Protein AF-G5JGI6-F1 (afdb_monomer_lite)

pLDDT: mean 83.21, std 7.52, range [54.69, 94.5]

Foldseek 3Di:
DVVVVVDDDFDWDQDPNDTHGDDDPCPCVVVPDDDDPVLVVLLVVLVVPDDPDDDVCNVVVSVVSSVVVVVVVVVVVVVVVVVVVVVVVVVD

Radius of gyration: 25.91 Å; chains: 1; bounding box: 48×52×71 Å

Structure (mmCIF, N/CA/C/O backbone):
data_AF-G5JGI6-F1
#
_entry.id   AF-G5JGI6-F1
#
loop_
_atom_site.group_PDB
_atom_site.id
_atom_site.type_symbol
_atom_site.label_atom_id
_atom_site.label_alt_id
_atom_site.label_comp_id
_atom_site.label_asym_id
_atom_site.label_entity_id
_atom_site.label_seq_id
_atom_site.pdbx_PDB_ins_code
_atom_site.Cartn_x
_atom_site.Cartn_y
_atom_site.Cartn_z
_atom_site.occupancy
_atom_site.B_iso_or_equiv
_atom_site.auth_seq_id
_atom_site.auth_comp_id
_atom_site.auth_asym_id
_atom_site.auth_atom_id
_atom_site.pdbx_PDB_model_num
ATOM 1 N N . LEU A 1 1 ? 16.932 -17.813 -46.927 1.00 76.25 1 LEU A N 1
ATOM 2 C CA . LEU A 1 1 ? 17.696 -17.237 -45.798 1.00 76.25 1 LEU A CA 1
ATOM 3 C C . LEU A 1 1 ? 18.491 -18.332 -45.090 1.00 76.25 1 LEU A C 1
ATOM 5 O O . LEU A 1 1 ? 18.241 -19.506 -45.327 1.00 76.25 1 LEU A O 1
ATOM 9 N N . ILE A 1 2 ? 19.481 -17.978 -44.263 1.00 80.56 2 ILE A N 1
ATOM 10 C CA . ILE A 1 2 ? 20.235 -18.958 -43.450 1.00 80.56 2 ILE A CA 1
ATOM 11 C C . ILE A 1 2 ? 19.305 -19.661 -42.440 1.00 80.56 2 ILE A C 1
ATOM 13 O O . ILE A 1 2 ? 19.532 -20.816 -42.090 1.00 80.56 2 ILE A O 1
ATOM 17 N N . GLU A 1 3 ? 18.201 -19.013 -42.071 1.00 76.94 3 GLU A N 1
ATOM 18 C CA . GLU A 1 3 ? 17.128 -19.586 -41.252 1.00 76.94 3 GLU A CA 1
ATOM 19 C C . GLU A 1 3 ? 16.442 -20.785 -41.933 1.00 76.94 3 GLU A C 1
ATOM 21 O O . GLU A 1 3 ? 16.192 -21.796 -41.281 1.00 76.94 3 GLU A O 1
ATOM 26 N N . ASP A 1 4 ? 16.255 -20.749 -43.260 1.00 82.06 4 ASP A N 1
ATOM 27 C CA . ASP A 1 4 ? 15.657 -21.853 -44.038 1.00 82.06 4 ASP A CA 1
ATOM 28 C C . ASP A 1 4 ? 16.574 -23.085 -44.123 1.00 82.06 4 ASP A C 1
ATOM 30 O O . ASP A 1 4 ? 16.144 -24.171 -44.504 1.00 82.06 4 ASP A O 1
ATOM 34 N N . ARG A 1 5 ? 17.856 -22.922 -43.768 1.00 87.06 5 ARG A N 1
ATOM 35 C CA . ARG A 1 5 ? 18.853 -24.001 -43.692 1.00 87.06 5 ARG A CA 1
ATOM 36 C C . ARG A 1 5 ? 18.935 -24.630 -42.294 1.00 87.06 5 ARG A C 1
ATOM 38 O O . ARG A 1 5 ? 19.823 -25.442 -42.058 1.00 87.06 5 ARG A O 1
ATOM 45 N N . GLY A 1 6 ? 18.034 -24.259 -41.378 1.00 87.56 6 GLY A N 1
ATOM 46 C CA . GLY A 1 6 ? 17.911 -24.859 -40.045 1.00 87.56 6 GLY A CA 1
ATOM 47 C C . GLY A 1 6 ? 18.674 -24.144 -38.925 1.00 87.56 6 GLY A C 1
ATOM 48 O O . GLY A 1 6 ? 18.747 -24.667 -37.815 1.00 87.56 6 GLY A O 1
ATOM 49 N N . TYR A 1 7 ? 19.232 -22.955 -39.173 1.00 86.00 7 TYR A N 1
ATOM 50 C CA . TYR A 1 7 ? 19.905 -22.170 -38.134 1.00 86.00 7 TYR A CA 1
ATOM 51 C C . TYR A 1 7 ? 18.912 -21.267 -37.390 1.00 86.00 7 TYR A C 1
ATOM 53 O O . TYR A 1 7 ? 18.231 -20.448 -38.002 1.00 86.00 7 TYR A O 1
ATOM 61 N N . SER A 1 8 ? 18.857 -21.380 -36.057 1.00 83.56 8 SER A N 1
ATOM 62 C CA . SER A 1 8 ? 18.022 -20.530 -35.197 1.00 83.56 8 SER A CA 1
ATOM 63 C C . SER A 1 8 ? 18.859 -19.499 -34.440 1.00 83.56 8 SER A C 1
ATOM 65 O O . SER A 1 8 ? 19.778 -19.870 -33.705 1.00 83.56 8 SER A O 1
ATOM 67 N N . PHE A 1 9 ? 18.498 -18.222 -34.534 1.00 83.12 9 PHE A N 1
ATOM 68 C CA . PHE A 1 9 ? 19.133 -17.162 -33.753 1.00 83.12 9 PHE A CA 1
ATOM 69 C C . PHE A 1 9 ? 18.415 -16.966 -32.416 1.00 83.12 9 PHE A C 1
ATOM 71 O O . PHE A 1 9 ? 17.195 -16.807 -32.361 1.00 83.12 9 PHE A O 1
ATOM 78 N N . LYS A 1 10 ? 19.181 -16.958 -31.322 1.00 83.50 10 LYS A N 1
ATOM 79 C CA . LYS A 1 10 ? 18.689 -16.599 -29.988 1.00 83.50 10 LYS A CA 1
ATOM 80 C C . LYS A 1 10 ? 19.171 -15.203 -29.625 1.00 83.50 10 LYS A C 1
ATOM 82 O O . LYS A 1 10 ? 20.351 -14.898 -29.764 1.00 83.50 10 LYS A O 1
ATOM 87 N N . ASN A 1 11 ? 18.268 -14.382 -29.099 1.00 85.62 11 ASN A N 1
ATOM 88 C CA . ASN A 1 11 ? 18.632 -13.075 -28.567 1.00 85.62 11 ASN A CA 1
ATOM 89 C C . ASN A 1 11 ? 19.163 -13.234 -27.134 1.00 85.62 11 ASN A C 1
ATOM 91 O O . ASN A 1 11 ? 18.427 -13.640 -26.228 1.00 85.62 11 ASN A O 1
ATOM 95 N N . VAL A 1 12 ? 20.440 -12.911 -26.944 1.00 87.44 12 VAL A N 1
ATOM 96 C CA . VAL A 1 12 ? 21.166 -13.003 -25.671 1.00 87.44 12 VAL A CA 1
ATOM 97 C C . VAL A 1 12 ? 21.701 -11.629 -25.256 1.00 87.44 12 VAL A C 1
ATOM 99 O O . VAL A 1 12 ? 21.899 -10.755 -26.094 1.00 87.44 12 VAL A O 1
ATOM 102 N N . ASP A 1 13 ? 21.895 -11.433 -23.957 1.00 86.31 13 ASP A N 1
ATOM 103 C CA . ASP A 1 13 ? 22.354 -10.201 -23.313 1.00 86.31 13 ASP A CA 1
ATOM 104 C C . ASP A 1 13 ? 23.504 -10.531 -22.353 1.00 86.31 13 ASP A C 1
ATOM 106 O O . ASP A 1 13 ? 23.470 -11.563 -21.672 1.00 86.31 13 ASP A O 1
ATOM 110 N N . ILE A 1 14 ? 24.512 -9.664 -22.282 1.00 86.69 14 ILE A N 1
ATOM 111 C CA . ILE A 1 14 ? 25.706 -9.888 -21.457 1.00 86.69 14 ILE A CA 1
ATOM 112 C C . ILE A 1 14 ? 25.408 -9.395 -20.041 1.00 86.69 14 ILE A C 1
ATOM 114 O O . ILE A 1 14 ? 25.130 -8.215 -19.820 1.00 86.69 14 ILE A O 1
ATOM 118 N N . LYS A 1 15 ? 25.450 -10.299 -19.061 1.00 87.19 15 LYS A N 1
ATOM 119 C CA . LYS A 1 15 ? 25.292 -9.970 -17.639 1.00 87.19 15 LYS A CA 1
ATOM 120 C C . LYS A 1 15 ? 26.348 -10.695 -16.823 1.00 87.19 15 LYS A C 1
ATOM 122 O O . LYS A 1 15 ? 26.403 -11.914 -16.873 1.00 87.19 15 LYS A O 1
ATOM 127 N N . ASN A 1 16 ? 27.112 -9.946 -16.025 1.00 82.81 16 ASN A N 1
ATOM 128 C CA . ASN A 1 16 ? 28.198 -10.475 -15.189 1.00 82.81 16 ASN A CA 1
ATOM 129 C C . ASN A 1 16 ? 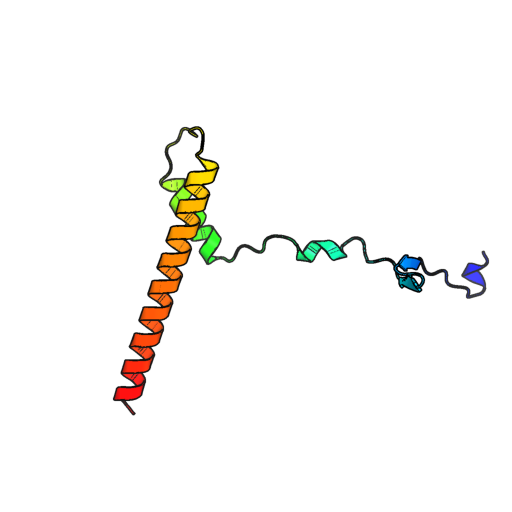29.184 -11.342 -15.992 1.00 82.81 16 ASN A C 1
ATOM 131 O O . ASN A 1 16 ? 29.494 -12.453 -15.583 1.00 82.81 16 ASN A O 1
ATOM 135 N N . ASP A 1 17 ? 29.594 -10.853 -17.163 1.00 85.94 17 ASP A N 1
ATOM 136 C CA . ASP A 1 17 ? 30.505 -11.543 -18.088 1.00 85.94 17 ASP A CA 1
ATOM 137 C C . ASP A 1 17 ? 30.000 -12.899 -18.630 1.00 85.94 17 ASP A C 1
ATOM 139 O O . ASP A 1 17 ? 30.737 -13.618 -19.300 1.00 85.94 17 ASP A O 1
ATOM 143 N N . GLU A 1 18 ? 28.712 -13.214 -18.439 1.00 88.25 18 GLU A N 1
ATOM 144 C CA . GLU A 1 18 ? 28.042 -14.390 -19.001 1.00 88.25 18 GLU A CA 1
ATOM 145 C C . GLU A 1 18 ? 26.947 -13.998 -20.013 1.00 88.25 18 GLU A C 1
ATOM 147 O O . GLU A 1 18 ? 26.226 -13.004 -19.853 1.00 88.25 18 GLU A O 1
ATOM 152 N N . LEU A 1 19 ? 26.789 -14.808 -21.068 1.00 87.00 19 LEU A N 1
ATOM 153 C CA . LEU A 1 19 ? 25.701 -14.664 -22.040 1.00 87.00 19 LEU A CA 1
ATOM 154 C C . LEU A 1 19 ? 24.407 -15.241 -21.462 1.00 87.00 19 LEU A C 1
ATOM 156 O O . LEU A 1 19 ? 24.273 -16.447 -21.266 1.00 87.00 19 LEU A O 1
ATOM 160 N N . THR A 1 20 ? 23.424 -14.374 -21.228 1.00 84.38 20 THR A N 1
ATOM 161 C CA . THR A 1 20 ? 22.123 -14.741 -20.654 1.00 84.38 20 THR A CA 1
ATOM 162 C C . THR A 1 20 ? 20.993 -14.507 -21.649 1.00 84.38 20 THR A C 1
ATOM 164 O O . THR A 1 20 ? 21.010 -13.539 -22.402 1.00 84.38 20 THR A O 1
ATOM 167 N N . GLU A 1 21 ? 19.971 -15.363 -21.667 1.00 86.00 21 GLU A N 1
ATOM 168 C CA . GLU A 1 21 ? 18.808 -15.155 -22.542 1.00 86.00 21 GLU A CA 1
ATOM 169 C C . GLU A 1 21 ? 18.024 -13.883 -22.145 1.00 86.00 21 GLU A C 1
ATOM 171 O O . GLU A 1 21 ? 17.817 -13.585 -20.958 1.00 86.00 21 GLU A O 1
ATOM 176 N N . ILE A 1 22 ? 17.561 -13.117 -23.143 1.00 85.12 22 ILE A N 1
ATOM 177 C CA . ILE A 1 22 ? 16.777 -11.899 -22.903 1.00 85.12 22 ILE A CA 1
ATOM 178 C C . ILE A 1 22 ? 15.440 -12.257 -22.247 1.00 85.12 22 ILE A C 1
ATOM 180 O O . ILE A 1 22 ? 14.677 -13.098 -22.721 1.00 85.12 22 ILE A O 1
ATOM 184 N N . LYS A 1 23 ? 15.110 -11.564 -21.151 1.00 82.50 23 LYS A N 1
ATOM 185 C CA . LYS A 1 23 ? 13.818 -11.733 -20.473 1.00 82.50 23 LYS A CA 1
ATOM 186 C C . LYS A 1 23 ? 12.676 -11.320 -21.401 1.00 82.50 23 LYS A C 1
ATOM 188 O O . LYS A 1 23 ? 12.730 -10.259 -22.015 1.00 82.50 23 LYS A O 1
ATOM 193 N N . ALA A 1 24 ? 11.588 -12.087 -21.391 1.00 83.50 24 ALA A N 1
ATOM 194 C CA . ALA A 1 24 ? 10.364 -11.717 -22.096 1.00 83.50 24 ALA A CA 1
ATOM 195 C C . ALA A 1 24 ? 9.889 -10.303 -21.706 1.00 83.50 24 ALA A C 1
ATOM 197 O O . ALA A 1 24 ? 9.927 -9.930 -20.529 1.00 83.50 24 ALA A O 1
ATOM 198 N N . HIS A 1 25 ? 9.356 -9.545 -22.670 1.00 80.44 25 HIS A N 1
ATOM 199 C CA . HIS A 1 25 ? 8.822 -8.188 -22.461 1.00 80.44 25 HIS A CA 1
ATOM 200 C C . HIS A 1 25 ? 7.827 -8.117 -21.282 1.00 80.44 25 HIS A C 1
ATOM 202 O O . HIS A 1 25 ? 7.836 -7.192 -20.468 1.00 80.44 25 HIS A O 1
ATOM 208 N N . ASN A 1 26 ? 7.030 -9.174 -21.104 1.00 83.94 26 ASN A N 1
ATOM 209 C CA . ASN A 1 26 ? 6.023 -9.284 -20.050 1.00 83.94 26 ASN A CA 1
ATOM 210 C C . ASN A 1 26 ? 6.567 -9.758 -18.688 1.00 83.94 26 ASN A C 1
ATOM 212 O O . ASN A 1 26 ? 5.795 -9.919 -17.741 1.00 83.94 26 ASN A O 1
ATOM 216 N N . ALA A 1 27 ? 7.880 -9.937 -18.520 1.00 82.25 27 ALA A N 1
ATOM 217 C CA . ALA A 1 27 ? 8.468 -10.410 -17.262 1.00 82.25 27 ALA A CA 1
ATOM 218 C C . ALA A 1 27 ? 8.152 -9.494 -16.061 1.00 82.25 27 ALA A C 1
ATOM 220 O O . ALA A 1 27 ? 8.145 -9.935 -14.910 1.00 82.25 27 ALA A O 1
ATOM 221 N N . ARG A 1 28 ? 7.844 -8.213 -16.309 1.00 80.94 28 ARG A N 1
ATOM 222 C CA . ARG A 1 28 ? 7.474 -7.239 -15.268 1.00 80.94 28 ARG A CA 1
ATOM 223 C C . ARG A 1 28 ? 5.986 -7.244 -14.895 1.00 80.94 28 ARG A C 1
ATOM 225 O O . ARG A 1 28 ? 5.638 -6.604 -13.905 1.00 80.94 28 ARG A O 1
ATOM 232 N N . GLN A 1 29 ? 5.126 -7.997 -15.588 1.00 81.12 29 GLN A N 1
ATOM 233 C CA . GLN A 1 29 ? 3.675 -8.040 -15.323 1.00 81.12 29 GLN A CA 1
ATOM 234 C C . GLN A 1 29 ? 3.340 -8.494 -13.890 1.00 81.12 29 GLN A C 1
ATOM 236 O O . GLN A 1 29 ? 2.367 -8.042 -13.286 1.00 81.12 29 GLN A O 1
ATOM 241 N N . ARG A 1 30 ? 4.203 -9.318 -13.279 1.00 76.69 30 ARG A N 1
ATOM 242 C CA . ARG A 1 30 ? 4.056 -9.775 -11.884 1.00 76.69 30 ARG A CA 1
ATOM 243 C C . ARG A 1 30 ? 4.241 -8.667 -10.836 1.00 76.69 30 ARG A C 1
ATOM 245 O O . ARG A 1 30 ? 3.913 -8.888 -9.676 1.00 76.69 30 ARG A O 1
ATOM 252 N N . ARG A 1 31 ? 4.745 -7.486 -11.217 1.00 78.69 31 ARG A N 1
ATOM 253 C CA . ARG A 1 31 ? 4.902 -6.320 -10.323 1.00 78.69 31 ARG A CA 1
ATOM 254 C C . ARG A 1 31 ? 3.630 -5.486 -10.189 1.00 78.69 31 ARG A C 1
ATOM 256 O O . ARG A 1 31 ? 3.619 -4.510 -9.440 1.00 78.69 31 ARG A O 1
ATOM 263 N N . THR A 1 32 ? 2.570 -5.839 -10.912 1.00 81.56 32 THR A N 1
ATOM 264 C CA . THR 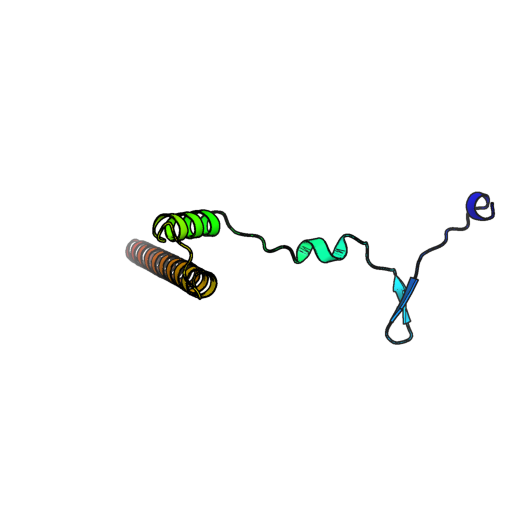A 1 32 ? 1.269 -5.194 -10.748 1.00 81.56 32 THR A CA 1
ATOM 265 C C . THR A 1 32 ? 0.741 -5.441 -9.338 1.00 81.56 32 THR A C 1
ATOM 267 O O . THR A 1 32 ? 0.863 -6.527 -8.764 1.00 81.56 32 THR A O 1
ATOM 270 N N . ARG A 1 33 ? 0.184 -4.391 -8.734 1.00 75.88 33 ARG A N 1
ATOM 271 C CA . ARG A 1 33 ? -0.364 -4.470 -7.384 1.00 75.88 33 ARG A CA 1
ATOM 272 C C . ARG A 1 33 ? -1.663 -5.271 -7.449 1.00 75.88 33 ARG A C 1
ATOM 274 O O . ARG A 1 33 ? -2.688 -4.735 -7.852 1.00 75.88 33 ARG A O 1
ATOM 281 N N . LYS A 1 34 ? -1.617 -6.547 -7.066 1.00 75.88 34 LYS A N 1
ATOM 282 C CA . LYS A 1 34 ? -2.823 -7.369 -6.919 1.00 75.88 34 LYS A CA 1
ATOM 283 C C . LYS A 1 34 ? -3.574 -6.908 -5.674 1.00 75.88 34 LYS A C 1
ATOM 285 O O . LYS A 1 34 ? -3.152 -7.170 -4.549 1.00 75.88 34 LYS A O 1
ATOM 290 N N . ASP A 1 35 ? -4.633 -6.140 -5.882 1.00 68.38 35 ASP A N 1
ATOM 291 C CA . ASP A 1 35 ? -5.562 -5.788 -4.819 1.00 68.38 35 ASP A CA 1
ATOM 292 C C . ASP A 1 35 ? -6.494 -6.977 -4.557 1.00 68.38 35 ASP A C 1
ATOM 294 O O . ASP A 1 35 ? -7.099 -7.524 -5.473 1.00 68.38 35 ASP A O 1
ATOM 298 N N . ASP A 1 36 ? -6.590 -7.385 -3.296 1.00 70.81 36 ASP A N 1
ATOM 299 C CA . ASP A 1 36 ? -7.500 -8.438 -2.841 1.00 70.81 36 ASP A CA 1
ATOM 300 C C . ASP A 1 36 ? -8.939 -7.882 -2.725 1.00 70.81 36 ASP A C 1
ATOM 302 O O . ASP A 1 36 ? -9.124 -6.679 -2.503 1.00 70.81 36 ASP A O 1
ATOM 306 N N . HIS A 1 37 ? -9.969 -8.720 -2.869 1.00 66.31 37 HIS A N 1
ATOM 307 C CA . HIS A 1 37 ? -11.385 -8.321 -2.899 1.00 66.31 37 HIS A CA 1
ATOM 308 C C . HIS A 1 37 ? -11.783 -7.503 -1.655 1.00 66.31 37 HIS A C 1
ATOM 310 O O . HIS A 1 37 ? -12.411 -6.445 -1.760 1.00 66.31 37 HIS A O 1
ATOM 316 N N . LEU A 1 38 ? -11.294 -7.914 -0.480 1.00 63.28 38 LEU A N 1
ATOM 317 C CA . LEU A 1 38 ? -11.476 -7.194 0.783 1.00 63.28 38 LEU A CA 1
ATOM 318 C C . LEU A 1 38 ? -10.880 -5.777 0.731 1.00 63.28 38 LEU A C 1
ATOM 320 O O . LEU A 1 38 ? -11.435 -4.817 1.264 1.00 63.28 38 LEU A O 1
ATOM 324 N N . THR A 1 39 ? -9.761 -5.605 0.027 1.00 70.06 39 THR A N 1
ATOM 325 C CA . THR A 1 39 ? -9.083 -4.309 -0.062 1.00 70.06 39 THR A CA 1
ATOM 326 C C . THR A 1 39 ? -9.850 -3.298 -0.904 1.00 70.06 39 THR A C 1
ATOM 328 O O . THR A 1 39 ? -9.772 -2.105 -0.609 1.00 70.06 39 THR A O 1
ATOM 331 N N . ASN A 1 40 ? -10.621 -3.750 -1.894 1.00 75.88 40 ASN A N 1
ATOM 332 C CA . ASN A 1 40 ? -11.466 -2.877 -2.707 1.00 75.88 40 ASN A CA 1
ATOM 333 C C . ASN A 1 40 ? -12.707 -2.421 -1.930 1.00 75.88 40 ASN A C 1
ATOM 335 O O . ASN A 1 40 ? -13.024 -1.231 -1.941 1.00 75.88 40 ASN A O 1
ATOM 339 N N . GLN A 1 41 ? -13.332 -3.316 -1.158 1.00 76.88 41 GLN A N 1
ATOM 340 C CA . GLN A 1 41 ? -14.444 -2.956 -0.268 1.00 76.88 41 GLN A CA 1
ATOM 341 C C . GLN A 1 41 ? -14.020 -1.922 0.785 1.00 76.88 41 GLN A C 1
ATOM 343 O O . GLN A 1 41 ? -14.677 -0.892 0.960 1.00 76.88 41 GLN A O 1
ATOM 348 N N . VAL A 1 42 ? -12.870 -2.143 1.429 1.00 76.88 42 VAL A N 1
ATOM 349 C CA . VAL A 1 42 ? -12.292 -1.208 2.405 1.00 76.88 42 VAL A CA 1
ATOM 350 C C . VAL A 1 42 ? -12.009 0.155 1.767 1.00 76.88 42 VAL A C 1
ATOM 352 O O . VAL A 1 42 ? -12.366 1.181 2.344 1.00 76.88 42 VAL A O 1
ATOM 355 N N . LYS A 1 43 ? -11.416 0.196 0.566 1.00 77.81 43 LYS A N 1
ATOM 356 C CA . LYS A 1 43 ? -11.151 1.454 -0.159 1.00 77.81 43 LYS A CA 1
ATOM 357 C C . LYS A 1 43 ? -12.431 2.220 -0.479 1.00 77.81 43 LYS A C 1
ATOM 359 O O . LYS A 1 43 ? -12.474 3.427 -0.245 1.00 77.81 43 LYS A O 1
ATOM 364 N N . ASN A 1 44 ? -13.464 1.538 -0.971 1.00 79.88 44 ASN A N 1
ATOM 365 C CA . ASN A 1 44 ? -14.746 2.163 -1.300 1.00 79.88 44 ASN A CA 1
ATOM 366 C C . ASN A 1 44 ? -15.418 2.741 -0.050 1.00 79.88 44 ASN A C 1
ATOM 368 O O . ASN A 1 44 ? -15.913 3.864 -0.089 1.00 79.88 44 ASN A O 1
ATOM 372 N N . LYS A 1 45 ? -15.333 2.033 1.083 1.00 80.94 45 LYS A N 1
ATOM 373 C CA . LYS A 1 45 ? -15.851 2.491 2.379 1.00 80.94 45 LYS A CA 1
ATOM 374 C C . LYS A 1 45 ? -15.110 3.706 2.943 1.00 80.94 45 LYS A C 1
ATOM 376 O O . LYS A 1 45 ? -15.724 4.521 3.620 1.00 80.94 45 LYS A O 1
ATOM 381 N N . VAL A 1 46 ? -13.802 3.830 2.710 1.00 79.88 46 VAL A N 1
ATOM 382 C CA . VAL A 1 46 ? -13.055 5.049 3.076 1.00 79.88 46 VAL A CA 1
ATOM 383 C C . VAL A 1 46 ? -13.427 6.196 2.139 1.00 79.88 46 VAL A C 1
ATOM 385 O O . VAL A 1 46 ? -13.680 7.308 2.591 1.00 79.88 46 VAL A O 1
ATOM 388 N N . ARG A 1 47 ? -13.509 5.929 0.832 1.00 79.00 47 ARG A N 1
ATOM 389 C CA . ARG A 1 47 ? -13.794 6.951 -0.183 1.00 79.00 47 ARG A CA 1
ATOM 390 C C . ARG A 1 47 ? -15.197 7.543 -0.036 1.00 79.00 47 ARG A C 1
ATOM 392 O O . ARG A 1 47 ? -15.359 8.744 -0.213 1.00 79.00 47 ARG A O 1
ATOM 399 N N . SER A 1 48 ? -16.189 6.736 0.334 1.00 73.19 48 SER A N 1
ATOM 400 C CA . SER A 1 48 ? -17.553 7.219 0.587 1.00 73.19 48 SER A CA 1
ATOM 401 C C . SER A 1 48 ? -17.663 8.103 1.831 1.00 73.19 48 SER A C 1
ATOM 403 O O . SER A 1 48 ? -18.539 8.955 1.901 1.00 73.19 48 SER A O 1
ATOM 405 N N . LYS A 1 49 ? -16.761 7.939 2.806 1.00 70.94 49 LYS A N 1
ATOM 406 C CA . LYS A 1 49 ? -16.701 8.774 4.017 1.00 70.94 49 LYS A CA 1
ATOM 407 C C . LYS A 1 49 ? -15.945 10.080 3.810 1.00 70.94 49 LYS A C 1
ATOM 409 O O . LYS A 1 49 ? -16.040 10.991 4.634 1.00 70.94 49 LYS A O 1
ATOM 414 N N . THR A 1 50 ? -15.142 10.172 2.754 1.00 72.38 50 THR A N 1
ATOM 415 C CA . THR A 1 50 ? -14.362 11.375 2.483 1.00 72.38 50 THR A CA 1
ATOM 416 C C . THR A 1 50 ? -15.212 12.461 1.835 1.00 72.38 50 THR A C 1
ATOM 418 O O . THR A 1 50 ? -16.038 12.192 0.972 1.00 72.38 50 THR A O 1
ATOM 421 N N . LYS A 1 51 ? -14.994 13.708 2.265 1.00 69.94 51 LYS A N 1
ATOM 422 C CA . LYS A 1 51 ? -15.723 14.891 1.785 1.00 69.94 51 LYS A CA 1
ATOM 423 C C . LYS A 1 51 ? -15.585 15.051 0.262 1.00 69.94 51 LYS A C 1
ATOM 425 O O . LYS A 1 51 ? -14.511 14.802 -0.278 1.00 69.94 51 LYS A O 1
ATOM 430 N N . ASN A 1 52 ? -16.618 15.602 -0.383 1.00 75.44 52 ASN A N 1
ATOM 431 C CA . ASN A 1 52 ? -16.679 15.865 -1.834 1.00 75.44 52 ASN A CA 1
ATOM 432 C C . ASN A 1 52 ? -15.490 16.681 -2.381 1.00 75.44 52 ASN A C 1
ATOM 434 O O . ASN A 1 52 ? -15.162 16.587 -3.559 1.00 75.44 52 ASN A O 1
ATOM 438 N N . LYS A 1 53 ? -14.823 17.477 -1.531 1.00 79.00 53 LYS A N 1
ATOM 439 C CA . LYS A 1 53 ? -13.656 18.285 -1.904 1.00 79.00 53 LYS A CA 1
ATOM 440 C C . LYS A 1 53 ? -12.355 17.642 -1.432 1.00 79.00 53 LYS A C 1
ATOM 442 O O . LYS A 1 53 ? -12.128 17.464 -0.232 1.00 79.00 53 LYS A O 1
ATOM 447 N N . VAL A 1 54 ? -11.459 17.390 -2.383 1.00 82.75 54 VAL A N 1
ATOM 448 C CA . VAL A 1 54 ? -10.100 16.910 -2.118 1.00 82.75 54 VAL A CA 1
ATOM 449 C C . VAL A 1 54 ? -9.296 18.030 -1.457 1.00 82.75 54 VAL A C 1
ATOM 451 O O . VAL A 1 54 ? -9.070 19.088 -2.038 1.00 82.75 54 VAL A O 1
ATOM 454 N N . LYS A 1 55 ? -8.883 17.811 -0.208 1.00 83.06 55 LYS A N 1
ATOM 455 C CA . LYS A 1 55 ? -7.999 18.723 0.532 1.00 83.06 55 LYS A CA 1
ATOM 456 C C . LYS A 1 55 ? -6.528 18.374 0.263 1.00 83.06 55 LYS A C 1
ATOM 458 O O . LYS A 1 55 ? -6.228 17.204 -0.001 1.00 83.06 55 LYS A O 1
ATOM 463 N N . PRO A 1 56 ? -5.591 19.329 0.386 1.00 89.38 56 PRO A N 1
ATOM 464 C CA . PRO A 1 56 ? -4.169 18.999 0.373 1.00 89.38 56 PRO A CA 1
ATOM 465 C C . PRO A 1 56 ? -3.870 17.925 1.431 1.00 89.38 56 PRO A C 1
ATOM 467 O O . PRO A 1 56 ? -4.438 17.914 2.526 1.00 89.38 56 PRO A O 1
ATOM 470 N N . GLY A 1 57 ? -3.045 16.944 1.064 1.00 86.75 57 GLY A N 1
ATOM 471 C CA . GLY A 1 57 ? -2.761 15.778 1.907 1.00 86.75 57 GLY A CA 1
ATOM 472 C C . GLY A 1 57 ? -3.841 14.685 1.919 1.00 86.75 57 GLY A C 1
ATOM 473 O O . GLY A 1 57 ? -3.649 13.667 2.587 1.00 86.75 57 GLY A O 1
ATOM 474 N N . TYR A 1 58 ? -4.936 14.825 1.159 1.00 86.81 58 TYR A N 1
ATOM 475 C CA . TYR A 1 58 ? -6.005 13.819 1.054 1.00 86.81 58 TYR A CA 1
ATOM 476 C C . TYR A 1 58 ? -5.472 12.414 0.753 1.00 86.81 58 TYR A C 1
ATOM 478 O O . TYR A 1 58 ? -5.783 11.474 1.476 1.00 86.81 58 TYR A O 1
ATOM 486 N N . LYS A 1 59 ? -4.603 12.268 -0.257 1.00 86.12 59 LYS A N 1
ATOM 487 C CA . LYS A 1 59 ? -4.058 10.960 -0.664 1.00 86.12 59 LYS A CA 1
ATOM 488 C C . LYS A 1 59 ? -3.305 10.264 0.476 1.00 86.12 59 LYS A C 1
ATOM 490 O O . LYS A 1 59 ? -3.402 9.047 0.629 1.00 86.12 59 LYS A O 1
ATOM 495 N N . LYS A 1 60 ? -2.584 11.036 1.298 1.00 89.38 60 LYS A N 1
ATOM 496 C CA . LYS A 1 60 ? -1.851 10.524 2.464 1.00 89.38 60 LYS A CA 1
ATOM 497 C C . LYS A 1 60 ? -2.820 10.055 3.552 1.00 89.38 60 LYS A C 1
ATOM 499 O O . LYS A 1 60 ? -2.666 8.939 4.040 1.00 89.38 60 LYS A O 1
ATOM 504 N N . LYS A 1 61 ? -3.841 10.858 3.868 1.00 86.88 61 LYS A N 1
ATOM 505 C CA . LYS A 1 61 ? -4.880 10.510 4.856 1.00 86.88 61 LYS A CA 1
ATOM 506 C C . LYS A 1 61 ? -5.701 9.294 4.421 1.00 86.88 61 LYS A C 1
ATOM 508 O O . LYS A 1 61 ? -5.867 8.366 5.202 1.00 86.88 61 LYS A O 1
ATOM 513 N N . PHE A 1 62 ? -6.108 9.248 3.153 1.00 87.38 62 PHE A N 1
ATOM 514 C CA . PHE A 1 62 ? -6.822 8.115 2.566 1.00 87.38 62 PHE A CA 1
ATOM 515 C C . PHE A 1 62 ? -6.025 6.815 2.702 1.00 87.38 62 PHE A C 1
ATOM 517 O O . PHE A 1 62 ? -6.545 5.809 3.179 1.00 87.38 62 PHE A O 1
ATOM 524 N N . LYS A 1 63 ? -4.733 6.838 2.342 1.00 87.94 63 LYS A N 1
ATOM 525 C CA . LYS A 1 63 ? -3.852 5.672 2.491 1.00 87.94 63 LYS A CA 1
ATOM 526 C C . LYS A 1 63 ? -3.770 5.212 3.951 1.00 87.94 63 LYS A C 1
ATOM 528 O O . LYS A 1 63 ? -3.934 4.027 4.216 1.00 87.94 63 LYS A O 1
ATOM 533 N N . GLN A 1 64 ? -3.561 6.141 4.885 1.00 89.38 64 GLN A N 1
ATOM 534 C CA . GLN A 1 64 ? -3.495 5.835 6.319 1.00 89.38 64 GLN A CA 1
ATOM 535 C C . GLN A 1 64 ? -4.794 5.209 6.842 1.00 89.38 64 GLN A C 1
ATOM 537 O O . GLN A 1 64 ? -4.745 4.257 7.619 1.00 89.38 64 GLN A O 1
ATOM 542 N N . GLU A 1 65 ? -5.950 5.712 6.413 1.00 87.31 65 GLU A N 1
ATOM 543 C CA . GLU A 1 65 ? -7.251 5.195 6.838 1.00 87.31 65 GLU A CA 1
ATOM 544 C C . GLU A 1 65 ? -7.524 3.795 6.275 1.00 87.31 65 GLU A C 1
ATOM 546 O O . GLU A 1 65 ? -7.924 2.895 7.018 1.00 87.31 65 GLU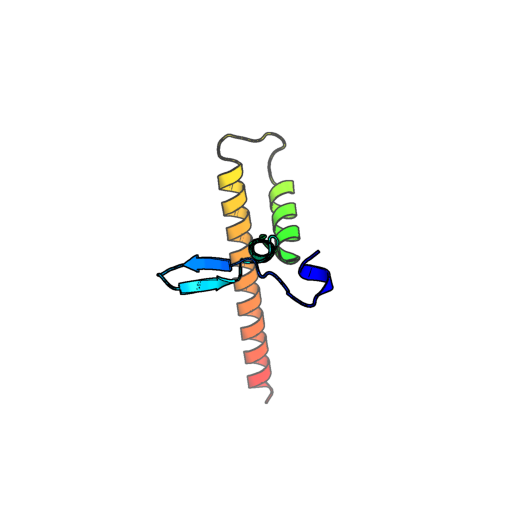 A O 1
ATOM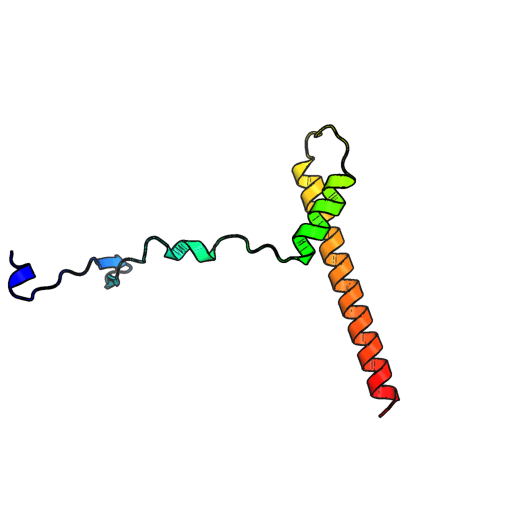 551 N N . VAL A 1 66 ? -7.213 3.573 4.993 1.00 87.25 66 VAL A N 1
ATOM 552 C CA . VAL A 1 66 ? -7.279 2.244 4.367 1.00 87.25 66 VAL A CA 1
ATOM 553 C C . VAL A 1 66 ? -6.364 1.255 5.096 1.00 87.25 66 VAL A C 1
ATOM 555 O O . VAL A 1 66 ? -6.794 0.148 5.423 1.00 87.25 66 VAL A O 1
ATOM 558 N N . ASP A 1 67 ? -5.123 1.643 5.402 1.00 88.75 67 ASP A N 1
ATOM 559 C CA . ASP A 1 67 ? -4.166 0.783 6.107 1.00 88.75 67 ASP A CA 1
ATOM 560 C C . ASP A 1 67 ? -4.618 0.487 7.552 1.00 88.75 67 ASP A C 1
ATOM 562 O O . ASP A 1 67 ? -4.485 -0.646 8.032 1.00 88.75 67 ASP A O 1
ATOM 566 N N . ARG A 1 68 ? -5.225 1.469 8.235 1.00 89.56 68 ARG A N 1
ATOM 567 C CA . ARG A 1 68 ? -5.811 1.298 9.573 1.00 89.56 68 ARG A CA 1
ATOM 568 C C . ARG A 1 68 ? -6.968 0.300 9.558 1.00 89.56 68 ARG A C 1
ATOM 570 O O . ARG A 1 68 ? -6.978 -0.597 10.403 1.00 89.56 68 ARG A O 1
ATOM 577 N N . MET A 1 69 ? -7.905 0.418 8.613 1.00 87.69 69 MET A N 1
ATOM 578 C CA . MET A 1 69 ? -9.036 -0.515 8.502 1.00 87.69 69 MET A CA 1
ATOM 579 C C . MET A 1 69 ? -8.563 -1.937 8.185 1.00 87.69 69 MET A C 1
ATOM 581 O O . MET A 1 69 ? -8.957 -2.872 8.879 1.00 87.69 69 MET A O 1
ATOM 585 N N . LYS A 1 70 ? -7.611 -2.103 7.254 1.00 86.38 70 LYS A N 1
ATOM 586 C CA . LYS A 1 70 ? -6.997 -3.415 6.971 1.00 86.38 70 LYS A CA 1
ATOM 587 C C . LYS A 1 70 ? -6.384 -4.051 8.219 1.00 86.38 70 LYS A C 1
ATOM 589 O O . LYS A 1 70 ? -6.549 -5.245 8.464 1.00 86.38 70 LYS A O 1
ATOM 594 N N . ARG A 1 71 ? -5.661 -3.268 9.028 1.00 88.50 71 ARG A N 1
ATOM 595 C CA . ARG A 1 71 ? -5.055 -3.758 10.277 1.00 88.50 71 ARG A CA 1
ATOM 596 C C . ARG A 1 71 ? -6.120 -4.170 11.298 1.00 88.50 71 ARG A C 1
ATOM 598 O O . ARG A 1 71 ? -5.937 -5.174 11.985 1.00 88.50 71 ARG A O 1
ATOM 605 N N . GLN A 1 72 ? -7.216 -3.419 11.398 1.00 88.75 72 GLN A N 1
ATOM 606 C CA . GLN A 1 72 ? -8.331 -3.746 12.289 1.00 88.75 72 GLN A CA 1
ATOM 607 C C . GLN A 1 72 ? -9.026 -5.044 11.875 1.00 88.75 72 GLN A C 1
ATOM 609 O O . GLN A 1 72 ? -9.190 -5.918 12.723 1.00 88.75 72 GLN A O 1
ATOM 614 N N . GLU A 1 73 ? -9.358 -5.210 10.595 1.00 86.81 73 GLU A N 1
ATOM 615 C CA . GLU A 1 73 ? -9.989 -6.430 10.073 1.00 86.81 73 GLU A CA 1
ATOM 616 C C . GLU A 1 73 ? -9.116 -7.664 10.314 1.00 86.81 73 GLU A C 1
ATOM 618 O O . GLU A 1 73 ? -9.584 -8.646 10.887 1.00 86.81 73 GLU A O 1
ATOM 623 N N . ARG A 1 74 ? -7.811 -7.580 10.012 1.00 86.81 74 ARG A N 1
ATOM 624 C CA . ARG A 1 74 ? -6.851 -8.660 10.305 1.00 86.81 74 ARG A CA 1
ATOM 625 C C . ARG A 1 74 ? -6.820 -9.026 11.789 1.00 86.81 74 ARG A C 1
ATOM 627 O O . ARG A 1 74 ? -6.807 -10.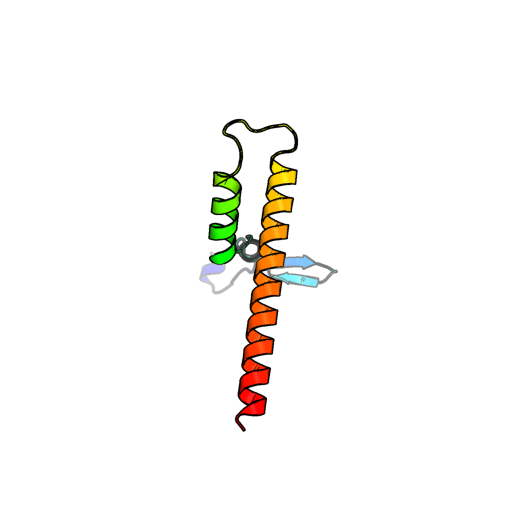205 12.141 1.00 86.81 74 ARG A O 1
ATOM 634 N N . LYS A 1 75 ? -6.828 -8.021 12.674 1.00 91.38 75 LYS A N 1
ATOM 635 C CA . LYS A 1 75 ? -6.836 -8.237 14.128 1.00 91.38 75 LYS A CA 1
ATOM 636 C C . LYS A 1 75 ? -8.131 -8.908 14.589 1.00 91.38 75 LYS A C 1
ATOM 638 O O . LYS A 1 75 ? -8.068 -9.796 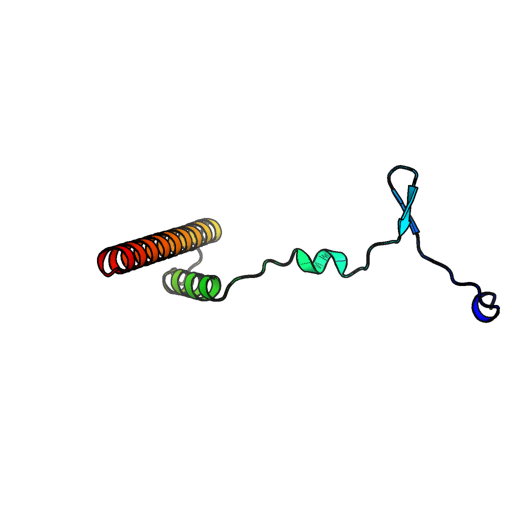15.436 1.00 91.38 75 LYS A O 1
ATOM 643 N N . GLN A 1 76 ? -9.287 -8.502 14.062 1.00 90.69 76 GLN A N 1
ATOM 644 C CA . GLN A 1 76 ? -10.572 -9.114 14.416 1.00 90.69 76 GLN A CA 1
ATOM 645 C C . GLN A 1 76 ? -10.671 -10.553 13.916 1.00 90.69 76 GLN A C 1
ATOM 647 O O . GLN A 1 76 ? -11.033 -11.432 14.695 1.00 90.69 76 GLN A O 1
ATOM 652 N N . PHE A 1 77 ? -10.253 -10.807 12.675 1.00 89.12 77 PHE A N 1
ATOM 653 C CA . PHE A 1 77 ? -10.200 -12.154 12.115 1.00 89.12 77 PHE A CA 1
ATOM 654 C C . PHE A 1 77 ? -9.326 -13.079 12.970 1.00 89.12 77 PHE A C 1
ATOM 656 O O . PHE A 1 77 ? -9.789 -14.120 13.426 1.00 89.12 77 PHE A O 1
ATOM 663 N N . SER A 1 78 ? -8.099 -12.656 13.295 1.00 90.81 78 SER A N 1
ATOM 664 C CA . SER A 1 78 ? -7.197 -13.421 14.168 1.00 90.81 78 SER A CA 1
ATOM 665 C C . SER A 1 78 ? -7.815 -13.706 15.545 1.00 90.81 78 SER A C 1
ATOM 667 O O . SER A 1 78 ? -7.778 -14.839 16.027 1.00 90.81 78 SER A O 1
ATOM 669 N N . LYS A 1 79 ? -8.459 -12.709 16.171 1.00 94.50 79 LYS A N 1
ATOM 670 C CA . LYS A 1 79 ? -9.171 -12.901 17.446 1.00 94.50 79 LYS A CA 1
ATOM 671 C C . LYS A 1 79 ? -10.307 -13.916 17.328 1.00 94.50 79 LYS A C 1
ATOM 673 O O . LYS A 1 79 ? -10.477 -14.729 18.235 1.00 94.50 79 LYS A O 1
ATOM 678 N N . GLN A 1 80 ? -11.091 -13.859 16.254 1.00 92.38 80 GLN A N 1
ATOM 679 C CA . GLN A 1 80 ? -12.200 -14.779 16.021 1.00 92.38 80 GLN A CA 1
ATOM 680 C C . GLN A 1 80 ? -11.692 -16.210 15.833 1.00 92.38 80 GLN A C 1
ATOM 682 O O . GLN A 1 80 ? -12.180 -17.103 16.519 1.00 92.38 80 GLN A O 1
ATOM 687 N N . GLN A 1 81 ? -10.662 -16.410 15.009 1.00 93.19 81 GLN A N 1
ATOM 688 C CA . GLN A 1 81 ? -10.023 -17.715 14.808 1.00 93.19 81 GLN A CA 1
ATOM 689 C C . GLN A 1 81 ? -9.507 -18.302 16.129 1.00 93.19 81 GLN A C 1
ATOM 691 O O . GLN A 1 81 ? -9.844 -19.428 16.489 1.00 93.19 81 GLN A O 1
ATOM 696 N N . ASN A 1 82 ? -8.794 -17.502 16.927 1.00 94.50 82 ASN A N 1
ATOM 697 C CA . ASN A 1 82 ? -8.301 -17.935 18.237 1.00 94.50 82 ASN A CA 1
ATOM 698 C C . ASN A 1 82 ? -9.438 -18.308 19.202 1.00 94.50 82 ASN A C 1
ATOM 700 O O . ASN A 1 82 ? -9.322 -19.275 19.953 1.00 94.50 82 ASN A O 1
ATOM 704 N N . ARG A 1 83 ? -10.550 -17.560 19.191 1.00 93.44 83 ARG A N 1
ATOM 705 C CA . ARG A 1 83 ? -11.740 -17.889 19.992 1.00 93.44 83 ARG A CA 1
ATOM 706 C C . ARG A 1 83 ? -12.370 -19.209 19.551 1.00 93.44 83 ARG A C 1
ATOM 708 O O . ARG A 1 83 ? -12.729 -19.997 20.419 1.00 93.44 83 ARG A O 1
ATOM 715 N N . GLN A 1 84 ? -12.488 -19.454 18.245 1.00 94.06 84 GLN A N 1
ATOM 716 C CA . GLN A 1 84 ? -13.037 -20.712 17.732 1.00 94.06 84 GLN A CA 1
ATOM 717 C C . GLN A 1 84 ? -12.141 -21.899 18.089 1.00 94.06 84 GLN A C 1
ATOM 719 O O . GLN A 1 84 ? -12.638 -22.878 18.637 1.00 94.06 84 GLN A O 1
ATOM 724 N N . LYS A 1 85 ? -10.820 -21.765 17.917 1.00 94.12 85 LYS A N 1
ATOM 725 C CA . LYS A 1 85 ? -9.848 -22.791 18.318 1.00 94.12 85 LYS A CA 1
ATOM 726 C C . LYS A 1 85 ? -9.951 -23.128 19.809 1.00 94.12 85 LYS A C 1
ATOM 728 O O . LYS A 1 85 ? -10.009 -24.290 20.182 1.00 94.12 85 LYS A O 1
ATOM 733 N N . ARG A 1 86 ? -10.067 -22.115 20.677 1.00 93.00 86 ARG A N 1
ATOM 734 C CA . ARG A 1 86 ? -10.285 -22.327 22.122 1.00 93.00 86 ARG A CA 1
ATOM 735 C C . ARG A 1 86 ? -11.594 -23.055 22.428 1.00 93.00 86 ARG A C 1
ATOM 737 O O . ARG A 1 86 ? -11.626 -23.841 23.363 1.00 93.00 86 ARG A O 1
ATOM 744 N N . LYS A 1 87 ? -12.672 -22.772 21.690 1.00 93.44 87 LYS A N 1
ATOM 745 C CA . LYS A 1 87 ? -13.952 -23.478 21.855 1.00 93.44 87 LYS A CA 1
ATOM 746 C C . LYS A 1 87 ? -13.850 -24.935 21.412 1.00 93.44 87 LYS A C 1
ATOM 748 O O . LYS A 1 87 ? -14.397 -25.787 22.094 1.00 93.44 87 LYS A O 1
ATOM 753 N N . GLN A 1 88 ? -13.161 -25.208 20.306 1.00 91.62 88 GLN A N 1
ATOM 754 C CA . GLN A 1 88 ? -12.923 -26.568 19.811 1.00 91.62 88 GLN A CA 1
ATOM 755 C C . GLN A 1 88 ? -12.094 -27.381 20.813 1.00 91.62 88 GLN A C 1
ATOM 757 O O . GLN A 1 88 ? -12.530 -28.448 21.220 1.00 91.62 88 GLN A O 1
ATOM 762 N N . ASN A 1 89 ? -10.993 -26.818 21.317 1.00 89.06 89 ASN A N 1
ATOM 763 C CA . ASN A 1 89 ? -10.129 -27.461 22.316 1.00 89.06 89 ASN A CA 1
ATOM 764 C C . ASN A 1 89 ? -10.789 -27.695 23.689 1.00 89.06 89 ASN A C 1
ATOM 766 O O . ASN A 1 89 ? -10.197 -28.356 24.524 1.00 89.06 89 ASN A O 1
ATOM 770 N N . LYS A 1 90 ? -11.939 -27.070 23.973 1.00 81.62 90 LYS A N 1
ATOM 771 C CA . LYS A 1 90 ? -12.720 -27.312 25.200 1.00 81.62 90 LYS A CA 1
ATOM 772 C C . LYS A 1 90 ? -13.812 -28.369 25.012 1.00 81.62 90 LYS A C 1
ATOM 774 O O . LYS A 1 90 ? -14.466 -28.724 25.985 1.00 81.62 90 LYS A O 1
ATOM 779 N N . LYS A 1 91 ? -14.107 -28.739 23.763 1.00 70.81 91 LYS A N 1
ATOM 780 C CA . LYS A 1 91 ? -15.170 -29.684 23.394 1.00 70.81 91 LYS A CA 1
ATOM 781 C C . LYS A 1 91 ? -14.639 -31.085 23.086 1.00 70.81 91 LYS A C 1
ATOM 783 O O . LYS A 1 91 ? -15.440 -32.011 23.099 1.00 70.81 91 LYS A O 1
ATOM 788 N N . GLY A 1 92 ? -13.355 -31.205 22.753 1.00 54.69 92 GLY A N 1
ATOM 789 C CA . GLY A 1 92 ? -12.606 -32.463 22.799 1.00 54.69 92 GLY A CA 1
ATOM 790 C C . GLY A 1 92 ? -11.836 -32.540 24.103 1.00 54.69 92 GLY A C 1
ATOM 791 O O . GLY A 1 92 ? -11.597 -33.676 24.546 1.00 54.69 92 GLY A O 1
#

Organism: NCBI:txid911238

Sequence (92 aa):
LIEDRGYSFKNVDIKNDELTEIKAHNARQRRTRKDDHLTNQVKNKVRSKTKNKVKPGYKKKFKQEVDRMKRQERKQFSKQQNRQKRKQNKKG

Secondary structure (DSSP, 8-state):
--GGGT-----EEEETTEEEEPPPGGGGGGGS----HHHHHHHHHHHHHS-SS--TTHHHHHHHHHHHHHHHHHHHHHHHHHHHHHHHTTT-